Protein AF-A0A941DR08-F1 (afdb_monomer_lite)

Sequence (141 aa):
IGVPVVLKHIVDSLTLAPGDPAAVMVLPVSLLLAYGALRLSTTAFTELREFVFIRVTQRAVRTIALQVFRHLHALSLRFHLNRQTGGVTRDIERGTRAVSSLVSFALFSIVPTLLEIVLVLIYLSTHYDIWFSIITFSALV

Foldseek 3Di:
DVLVVVLVVQVVVLPDDPDDPVSVPVVVVSNVVSVVVSVVVVVVVVVVVCVVCVVVLVVLLVVLLVVLVVVVVPDDVCVVVVDDPVVVVVVSVVVSVVVSVVVCCCVPPVVVVVVVLVVVLVCCVVPHPNVVSVVVVVVVD

Radius of gyration: 25.6 Å; chains: 1; bounding box: 58×32×72 Å

Organism: NCBI:txid2828733

pLDDT: mean 81.44, std 7.7, range [58.44, 91.44]

InterPro domains:
  IPR011527 ABC transporter type 1, transmembrane domain [PF00664] (3-140)
  IPR011527 ABC transporter type 1, transmembrane domain [PS50929] (1-141)
  IPR036640 ABC transporter type 1, transmembrane domain superfamily [G3DSA:1.20.1560.10] (1-141)
  IPR036640 ABC transporter type 1, transmembrane domain superfamily [SSF90123] (2-140)

Secondary structure (DSSP, 8-state):
-HHHHHHHHHHHHT-PPTT-TTHHHHHHHHHHHHHHHHHHHHHHHHHHHHHHHHHHHHHHHHHHHHHHHHHHHTS-HHHHHSS-HHHHHHHHHHHHHHHHHHHHHIIIIIHHHHHHHHHHHHHHHHHS-HHHHHHHHHHH-

Structure (mmCIF, N/CA/C/O backbone):
data_AF-A0A941DR08-F1
#
_entry.id   AF-A0A941DR08-F1
#
loop_
_atom_site.group_PDB
_atom_site.id
_atom_site.type_symbol
_atom_site.label_atom_id
_atom_site.label_alt_id
_atom_site.label_comp_id
_atom_site.label_asym_id
_atom_site.label_entity_id
_atom_site.label_seq_id
_atom_site.pdbx_PDB_ins_code
_atom_site.Cartn_x
_atom_site.Cartn_y
_atom_site.Cartn_z
_atom_site.occupancy
_atom_site.B_iso_or_equiv
_atom_site.auth_seq_id
_atom_site.auth_comp_id
_atom_site.auth_asym_id
_atom_site.auth_atom_id
_atom_site.pdbx_PDB_model_num
ATOM 1 N N . ILE A 1 1 ? 5.219 -2.854 -11.463 1.00 68.56 1 ILE A N 1
ATOM 2 C CA . ILE A 1 1 ? 5.207 -3.469 -12.826 1.00 68.56 1 ILE A CA 1
ATOM 3 C C . ILE A 1 1 ? 5.648 -2.519 -13.939 1.00 68.56 1 ILE A C 1
ATOM 5 O O . ILE A 1 1 ? 6.522 -2.901 -14.701 1.00 68.56 1 ILE A O 1
ATOM 9 N N . GLY A 1 2 ? 5.106 -1.297 -14.052 1.00 70.50 2 GLY A N 1
ATOM 10 C CA . GLY A 1 2 ? 5.444 -0.403 -15.179 1.00 70.50 2 GLY A CA 1
ATOM 11 C C . GLY A 1 2 ? 6.934 -0.054 -15.306 1.00 70.50 2 GLY A C 1
ATOM 12 O O . GLY A 1 2 ? 7.456 0.053 -16.405 1.00 70.50 2 GLY A O 1
ATOM 13 N N . VAL A 1 3 ? 7.642 0.043 -14.185 1.00 73.25 3 VAL A N 1
ATOM 14 C CA . VAL A 1 3 ? 9.065 0.415 -14.130 1.00 73.25 3 VAL A CA 1
ATOM 15 C C . VAL A 1 3 ? 9.967 -0.631 -14.802 1.00 73.25 3 VAL A C 1
ATOM 17 O O . VAL A 1 3 ? 10.638 -0.263 -15.760 1.00 73.25 3 VAL A O 1
ATOM 20 N N . PRO A 1 4 ? 9.943 -1.926 -14.428 1.00 74.69 4 PRO A N 1
ATOM 21 C CA . PRO A 1 4 ? 10.670 -2.966 -15.163 1.00 74.69 4 PRO A CA 1
ATOM 22 C C . PRO A 1 4 ? 10.382 -2.990 -16.670 1.00 74.69 4 PRO A C 1
ATOM 24 O O . PRO A 1 4 ? 11.297 -3.164 -17.470 1.00 74.69 4 PRO A O 1
ATOM 27 N N . VAL A 1 5 ? 9.122 -2.773 -17.063 1.00 77.00 5 VAL A N 1
ATOM 28 C CA . VAL A 1 5 ? 8.718 -2.754 -18.476 1.00 77.00 5 VAL A CA 1
ATOM 29 C C . VAL A 1 5 ? 9.333 -1.563 -19.203 1.00 77.00 5 VAL A C 1
ATOM 31 O O . VAL A 1 5 ? 9.921 -1.734 -20.264 1.00 77.00 5 VAL A O 1
ATOM 34 N N . VAL A 1 6 ? 9.248 -0.360 -18.641 1.00 76.12 6 VAL A N 1
ATOM 35 C CA . VAL A 1 6 ? 9.854 0.838 -19.238 1.00 76.12 6 VAL A CA 1
ATOM 36 C C . VAL A 1 6 ? 11.379 0.713 -19.285 1.00 76.12 6 VAL A C 1
ATOM 38 O O . VAL A 1 6 ? 11.977 1.058 -20.298 1.00 76.12 6 VAL A O 1
ATOM 41 N N . LEU A 1 7 ? 12.010 0.147 -18.249 1.00 73.56 7 LEU A N 1
ATOM 42 C CA . LEU A 1 7 ? 13.450 -0.119 -18.252 1.00 73.56 7 LEU A CA 1
ATOM 43 C C . LEU A 1 7 ? 13.845 -1.063 -19.388 1.00 73.56 7 LEU A C 1
ATOM 45 O O . LEU A 1 7 ? 14.809 -0.776 -20.087 1.00 73.56 7 LEU A O 1
ATOM 49 N N . LYS A 1 8 ? 13.080 -2.143 -19.602 1.00 75.44 8 LYS A N 1
ATOM 50 C CA . LYS A 1 8 ? 13.283 -3.059 -20.730 1.00 75.44 8 LYS A CA 1
ATOM 51 C C . LYS A 1 8 ? 13.272 -2.299 -22.057 1.00 75.44 8 LYS A C 1
ATOM 53 O O . LYS A 1 8 ? 14.233 -2.396 -22.802 1.00 75.44 8 LYS A O 1
ATOM 58 N N . HIS A 1 9 ? 12.245 -1.488 -22.313 1.00 78.19 9 HIS A N 1
ATOM 59 C CA . HIS A 1 9 ? 12.151 -0.729 -23.566 1.00 78.19 9 HIS A CA 1
ATOM 60 C C . HIS A 1 9 ? 13.312 0.255 -23.751 1.00 78.19 9 HIS A C 1
ATOM 62 O O . HIS A 1 9 ? 13.816 0.402 -24.861 1.00 78.19 9 HIS A O 1
ATOM 68 N N . ILE A 1 10 ? 13.756 0.913 -22.675 1.00 73.12 10 ILE A N 1
ATOM 69 C CA . ILE A 1 10 ? 14.903 1.823 -22.739 1.00 73.12 10 ILE A CA 1
ATOM 70 C C . ILE A 1 10 ? 16.185 1.048 -23.057 1.00 73.12 10 ILE A C 1
ATOM 72 O O . ILE A 1 10 ? 16.930 1.456 -23.943 1.00 73.12 10 ILE A O 1
ATOM 76 N N . VAL A 1 11 ? 16.428 -0.080 -22.387 1.00 71.25 11 VAL A N 1
ATOM 77 C CA . VAL A 1 11 ? 17.596 -0.935 -22.651 1.00 71.25 11 VAL A CA 1
ATOM 78 C C . VAL A 1 11 ? 17.564 -1.473 -24.083 1.00 71.25 11 VAL A C 1
ATOM 80 O O . VAL A 1 11 ? 18.554 -1.334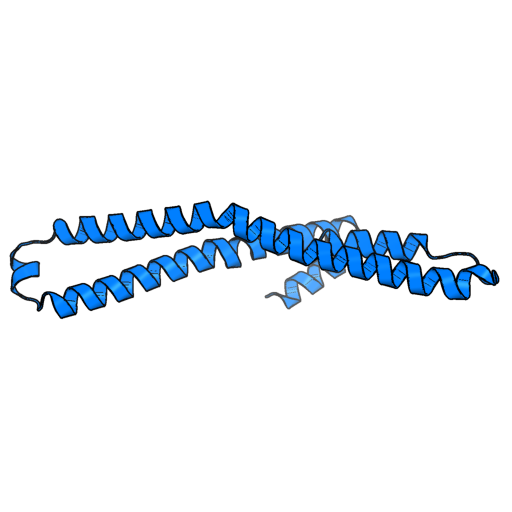 -24.795 1.00 71.25 11 VAL A O 1
ATOM 83 N N . ASP A 1 12 ? 16.419 -1.986 -24.536 1.00 74.69 12 ASP A N 1
ATOM 84 C CA . ASP A 1 12 ? 16.239 -2.514 -25.892 1.00 74.69 12 ASP A CA 1
ATOM 85 C C . ASP A 1 12 ? 16.502 -1.423 -26.953 1.00 74.69 12 ASP A C 1
ATOM 87 O O . ASP A 1 12 ? 17.139 -1.685 -27.975 1.00 74.69 12 ASP A O 1
ATOM 91 N N . SER A 1 13 ? 16.102 -0.171 -26.687 1.00 70.88 13 SER A N 1
ATOM 92 C CA . SER A 1 13 ? 16.345 0.977 -27.580 1.00 70.88 13 SER A CA 1
ATOM 93 C C . SER A 1 13 ? 17.805 1.443 -27.646 1.00 70.88 13 SER A C 1
ATOM 95 O O . SER A 1 13 ? 18.175 2.179 -28.560 1.00 70.88 13 SER A O 1
ATOM 97 N N . LEU A 1 14 ? 18.643 1.009 -26.701 1.00 65.25 14 LEU A N 1
ATOM 98 C CA . LEU A 1 14 ? 20.062 1.366 -26.613 1.00 65.25 14 LEU A CA 1
ATOM 99 C C . LEU A 1 14 ? 20.978 0.294 -27.221 1.00 65.25 14 LEU A C 1
ATOM 101 O O . LEU A 1 14 ? 22.200 0.434 -27.196 1.00 65.25 14 LEU A O 1
ATOM 105 N N . THR A 1 15 ? 20.408 -0.752 -27.821 1.00 64.44 15 THR A N 1
ATOM 106 C CA . THR A 1 15 ? 21.148 -1.779 -28.565 1.00 64.44 15 THR A CA 1
ATOM 107 C C . THR A 1 15 ? 21.539 -1.248 -29.956 1.00 64.44 15 THR A C 1
ATOM 109 O O . THR A 1 15 ? 20.942 -1.601 -30.970 1.00 64.44 15 THR A O 1
ATOM 112 N N . LEU A 1 16 ? 22.515 -0.336 -30.013 1.00 61.41 16 LEU A N 1
ATOM 113 C CA . LEU A 1 16 ? 23.095 0.181 -31.265 1.00 61.41 16 LEU A CA 1
ATOM 114 C C . LEU A 1 16 ? 24.171 -0.776 -31.816 1.00 61.41 16 LEU A C 1
ATOM 116 O O . LEU A 1 16 ? 24.793 -1.527 -31.064 1.00 61.41 16 LEU A O 1
ATOM 120 N N . ALA A 1 17 ? 24.380 -0.757 -33.139 1.00 59.81 17 ALA A N 1
ATOM 121 C CA . ALA A 1 17 ? 25.289 -1.667 -33.840 1.00 59.81 17 ALA A CA 1
ATOM 122 C C . ALA A 1 17 ? 26.736 -1.599 -33.291 1.00 59.81 17 ALA A C 1
ATOM 124 O O . ALA A 1 17 ? 27.247 -0.505 -33.031 1.00 59.81 17 ALA A O 1
ATOM 125 N N . PRO A 1 18 ? 27.423 -2.746 -33.125 1.00 58.44 18 PRO A N 1
ATOM 126 C CA . PRO A 1 18 ? 28.773 -2.784 -32.571 1.00 58.44 18 PRO A CA 1
ATOM 127 C C . PRO A 1 18 ? 29.765 -2.077 -33.509 1.00 58.44 18 PRO A C 1
ATOM 129 O O . PRO A 1 18 ? 29.974 -2.526 -34.633 1.00 58.44 18 PRO A O 1
ATOM 132 N N . GLY A 1 19 ? 30.386 -0.983 -33.046 1.00 63.16 19 GLY A N 1
ATOM 133 C CA . GLY A 1 19 ? 31.490 -0.316 -33.757 1.00 63.16 19 GLY A CA 1
ATOM 134 C C . GLY A 1 19 ? 31.475 1.217 -33.796 1.00 63.16 19 GLY A C 1
ATOM 135 O O . GLY A 1 19 ? 32.449 1.794 -34.270 1.00 63.16 19 GLY A O 1
ATOM 136 N N . ASP A 1 20 ? 30.429 1.890 -33.304 1.00 65.06 20 ASP A N 1
ATOM 137 C CA . ASP A 1 20 ? 30.355 3.360 -33.326 1.00 65.06 20 ASP A CA 1
ATOM 138 C C . ASP A 1 20 ? 31.099 3.999 -32.122 1.00 65.06 20 ASP A C 1
ATOM 140 O O . ASP A 1 20 ? 30.732 3.739 -30.970 1.00 65.06 20 ASP A O 1
ATOM 144 N N . PRO A 1 21 ? 32.123 4.853 -32.333 1.00 64.81 21 PRO A N 1
ATOM 145 C CA . PRO A 1 21 ? 32.847 5.536 -31.255 1.00 64.81 21 PRO A CA 1
ATOM 146 C C . PRO A 1 21 ? 31.956 6.419 -30.370 1.00 64.81 21 PRO A C 1
ATOM 148 O O . PRO A 1 21 ? 32.253 6.598 -29.187 1.00 64.81 21 PRO A O 1
ATOM 151 N N . ALA A 1 22 ? 30.848 6.946 -30.907 1.00 62.19 22 ALA A N 1
ATOM 152 C CA . ALA A 1 22 ? 29.897 7.749 -30.137 1.00 62.19 22 ALA A CA 1
ATOM 153 C C . ALA A 1 22 ? 29.093 6.904 -29.128 1.00 62.19 22 ALA A C 1
ATOM 155 O O . ALA A 1 22 ? 28.677 7.408 -28.080 1.00 62.19 22 ALA A O 1
ATOM 156 N N . ALA A 1 23 ? 28.922 5.602 -29.389 1.00 60.84 23 ALA A N 1
ATOM 157 C CA . ALA A 1 23 ? 28.161 4.703 -28.525 1.00 60.84 23 ALA A CA 1
ATOM 158 C C . ALA A 1 23 ? 28.855 4.445 -27.176 1.00 60.84 23 ALA A C 1
ATOM 160 O O . ALA A 1 23 ? 28.178 4.209 -26.181 1.00 60.84 23 ALA A O 1
ATOM 161 N N . VAL A 1 24 ? 30.187 4.556 -27.095 1.00 64.50 24 VAL A N 1
ATOM 162 C CA . VAL A 1 24 ? 30.964 4.185 -25.895 1.00 64.50 24 VAL A CA 1
ATOM 163 C C . VAL A 1 24 ? 30.715 5.125 -24.701 1.00 64.50 24 VAL A C 1
ATOM 165 O O . VAL A 1 24 ? 30.784 4.685 -23.556 1.00 64.50 24 VAL A O 1
ATOM 168 N N . MET A 1 25 ? 30.367 6.397 -24.940 1.00 63.88 25 MET A N 1
ATOM 169 C CA . MET A 1 25 ? 30.043 7.367 -23.874 1.00 63.88 25 MET A CA 1
ATOM 170 C C . MET A 1 25 ? 28.552 7.702 -23.762 1.00 63.88 25 MET A C 1
ATOM 172 O O . MET A 1 25 ? 28.070 7.975 -22.661 1.00 63.88 25 MET A O 1
ATOM 176 N N . VAL A 1 26 ? 27.802 7.664 -24.865 1.00 69.94 26 VAL A N 1
ATOM 177 C CA . VAL A 1 26 ? 26.373 8.010 -24.852 1.00 69.94 26 VAL A CA 1
ATOM 178 C C . VAL A 1 26 ? 25.532 6.903 -24.201 1.00 69.94 26 VAL A C 1
ATOM 180 O O . VAL A 1 26 ? 24.585 7.221 -23.478 1.00 69.94 26 VAL A O 1
ATOM 183 N N . LEU A 1 27 ? 25.893 5.619 -24.358 1.00 71.62 27 LEU A N 1
ATOM 184 C CA . LEU A 1 27 ? 25.178 4.507 -23.705 1.00 71.62 27 LEU A CA 1
ATOM 185 C C . LEU A 1 27 ? 25.218 4.586 -22.169 1.00 71.62 27 LEU A C 1
ATOM 187 O O . LEU A 1 27 ? 24.151 4.555 -21.557 1.00 71.62 27 LEU A O 1
ATOM 191 N N . PRO A 1 28 ? 26.392 4.704 -21.513 1.00 76.75 28 PRO A N 1
ATOM 192 C CA . PRO A 1 28 ? 26.451 4.714 -20.053 1.00 76.75 28 PRO A CA 1
ATOM 193 C C . PRO A 1 28 ? 25.697 5.896 -19.444 1.00 76.75 28 PRO A C 1
ATOM 195 O O . PRO A 1 28 ? 24.968 5.727 -18.470 1.00 76.75 28 PRO A O 1
ATOM 198 N N . VAL A 1 29 ? 25.834 7.090 -20.031 1.00 82.06 29 VAL A N 1
ATOM 199 C CA . VAL A 1 29 ? 25.190 8.307 -19.517 1.00 82.06 29 VAL A CA 1
ATOM 200 C C . VAL A 1 29 ? 23.673 8.249 -19.704 1.00 82.06 29 VAL A C 1
ATOM 202 O O . VAL A 1 29 ? 22.934 8.571 -18.773 1.00 82.06 29 VAL A O 1
ATOM 205 N N . SER A 1 30 ? 23.192 7.796 -20.866 1.00 78.31 30 SER A N 1
ATOM 206 C CA . SER A 1 30 ? 21.752 7.653 -21.124 1.00 78.31 30 SER A CA 1
ATOM 207 C C . SER A 1 30 ? 21.105 6.577 -20.249 1.00 78.31 30 SER A C 1
ATOM 209 O O . SER A 1 30 ? 20.051 6.841 -19.675 1.00 78.31 30 SER A O 1
ATOM 211 N N . LEU A 1 31 ? 21.753 5.421 -20.051 1.00 79.25 31 LEU A N 1
ATOM 212 C CA . LEU A 1 31 ? 21.290 4.390 -19.113 1.00 79.25 31 LEU A CA 1
ATOM 213 C C . LEU A 1 31 ? 21.226 4.911 -17.677 1.00 79.25 31 LEU A C 1
ATOM 215 O O . LEU A 1 31 ? 20.261 4.636 -16.965 1.00 79.25 31 LEU A O 1
ATOM 219 N N . LEU A 1 32 ? 22.231 5.677 -17.248 1.00 84.62 32 LEU A N 1
ATOM 220 C CA . LEU A 1 32 ? 22.305 6.204 -15.887 1.00 84.62 32 LEU A CA 1
ATOM 221 C C . LEU A 1 32 ? 21.224 7.263 -15.634 1.00 84.62 32 LEU A C 1
ATOM 223 O O . LEU A 1 32 ? 20.557 7.221 -14.599 1.00 84.62 32 LEU A O 1
ATOM 227 N N . LEU A 1 33 ? 20.985 8.156 -16.600 1.00 86.31 33 LEU A N 1
ATOM 228 C CA . LEU A 1 33 ? 19.884 9.122 -16.548 1.00 86.31 33 LEU A CA 1
ATOM 229 C C . LEU A 1 33 ? 18.517 8.438 -16.601 1.00 86.31 33 LEU A C 1
ATOM 231 O O . LEU A 1 33 ? 17.641 8.775 -15.807 1.00 86.31 33 LEU A O 1
ATOM 235 N N . ALA A 1 34 ? 18.340 7.458 -17.487 1.00 83.06 34 ALA A N 1
ATOM 236 C CA . ALA A 1 34 ? 17.104 6.698 -17.604 1.00 83.06 34 ALA A CA 1
ATOM 237 C C . ALA A 1 34 ? 16.778 5.949 -16.313 1.00 83.06 34 ALA A C 1
ATOM 239 O O . ALA A 1 34 ? 15.684 6.102 -15.777 1.00 83.06 34 ALA A O 1
ATOM 240 N N . TYR A 1 35 ? 17.733 5.191 -15.773 1.00 83.06 35 TYR A N 1
ATOM 241 C CA . TYR A 1 35 ? 17.575 4.503 -14.496 1.00 83.06 35 TYR A CA 1
ATOM 242 C C . TYR A 1 35 ? 17.295 5.489 -13.355 1.00 83.06 35 TYR A C 1
ATOM 244 O O . TYR A 1 35 ? 16.403 5.247 -12.542 1.00 83.06 35 TYR A O 1
ATOM 252 N N . GLY A 1 36 ? 18.000 6.626 -13.319 1.00 87.38 36 GLY A N 1
ATOM 253 C CA . GLY A 1 36 ? 17.769 7.693 -12.344 1.00 87.38 36 GLY A CA 1
ATOM 254 C C . GLY A 1 36 ? 16.344 8.246 -12.406 1.00 87.38 36 GLY A C 1
ATOM 255 O O . GLY A 1 36 ? 15.651 8.280 -11.390 1.00 87.38 36 GLY A O 1
ATOM 256 N N . ALA A 1 37 ? 15.869 8.605 -13.599 1.00 87.62 37 ALA A N 1
ATOM 257 C CA . ALA A 1 37 ? 14.507 9.086 -13.821 1.00 87.62 37 ALA A CA 1
ATOM 258 C C . ALA A 1 37 ? 13.458 8.027 -13.457 1.00 87.62 37 ALA A C 1
ATOM 260 O O . ALA A 1 37 ? 12.447 8.335 -12.823 1.00 87.62 37 ALA A O 1
ATOM 261 N N . LEU A 1 38 ? 13.715 6.766 -13.804 1.00 85.50 38 LEU A N 1
ATOM 262 C CA . LEU A 1 38 ? 12.838 5.646 -13.493 1.00 85.50 38 LEU A CA 1
ATOM 263 C C . LEU A 1 38 ? 12.731 5.414 -11.981 1.00 85.50 38 LEU A C 1
ATOM 265 O O . LEU A 1 38 ? 11.634 5.210 -11.463 1.00 85.50 38 LEU A O 1
ATOM 269 N N . ARG A 1 39 ? 13.857 5.508 -11.267 1.00 85.69 39 ARG A N 1
ATOM 270 C CA . ARG A 1 39 ? 13.922 5.376 -9.809 1.00 85.69 39 ARG A CA 1
ATOM 271 C C . ARG A 1 39 ? 13.237 6.543 -9.098 1.00 85.69 39 ARG A C 1
ATOM 273 O O . ARG A 1 39 ? 12.488 6.335 -8.145 1.00 85.69 39 ARG A O 1
ATOM 280 N N . LEU A 1 40 ? 13.428 7.769 -9.576 1.00 90.00 40 LEU A N 1
ATOM 281 C CA . LEU A 1 40 ? 12.686 8.922 -9.062 1.00 90.00 40 LEU A CA 1
ATOM 282 C C . LEU A 1 40 ? 11.183 8.760 -9.301 1.00 90.00 40 LEU A C 1
ATOM 284 O O . LEU A 1 40 ? 10.391 8.996 -8.393 1.00 90.00 40 LEU A O 1
ATOM 288 N N . SER A 1 41 ? 10.797 8.272 -10.481 1.00 87.88 41 SER A N 1
ATOM 289 C CA . SER A 1 41 ? 9.401 7.995 -10.817 1.00 87.88 41 SER A CA 1
ATOM 290 C C . SER A 1 41 ? 8.806 6.922 -9.903 1.00 87.88 41 SER A C 1
ATOM 292 O O . SER A 1 41 ? 7.713 7.128 -9.384 1.00 87.88 41 SER A O 1
ATOM 294 N N . THR A 1 42 ? 9.515 5.812 -9.631 1.00 85.38 42 THR A N 1
ATOM 295 C CA . THR A 1 42 ? 9.035 4.789 -8.677 1.00 85.38 42 THR A CA 1
ATOM 296 C C . THR A 1 42 ? 8.717 5.384 -7.319 1.00 85.38 42 THR A C 1
ATOM 298 O O . THR A 1 42 ? 7.645 5.122 -6.772 1.00 85.38 42 THR A O 1
ATOM 301 N N . THR A 1 43 ? 9.628 6.198 -6.784 1.00 88.69 43 THR A N 1
ATOM 302 C CA . THR A 1 43 ? 9.447 6.820 -5.475 1.00 88.69 43 THR A CA 1
ATOM 303 C C . THR A 1 43 ? 8.281 7.798 -5.523 1.00 88.69 43 THR A C 1
ATOM 305 O O . THR A 1 43 ? 7.369 7.689 -4.715 1.00 88.69 43 THR A O 1
ATOM 308 N N . ALA A 1 44 ? 8.231 8.677 -6.526 1.00 89.38 44 ALA A N 1
ATOM 309 C CA . ALA A 1 44 ? 7.156 9.653 -6.675 1.00 89.38 44 ALA A CA 1
ATOM 310 C C . ALA A 1 44 ? 5.767 9.002 -6.786 1.00 89.38 44 ALA A C 1
ATOM 312 O O . ALA A 1 44 ? 4.831 9.448 -6.129 1.00 89.38 44 ALA A O 1
ATOM 313 N N . PHE A 1 45 ? 5.616 7.925 -7.565 1.00 85.44 45 PHE A N 1
ATOM 314 C CA . PHE A 1 45 ? 4.347 7.194 -7.660 1.00 85.44 45 PHE A CA 1
ATOM 315 C C . PHE A 1 45 ? 3.982 6.475 -6.358 1.00 85.44 45 PHE A C 1
ATOM 317 O O . PHE A 1 45 ? 2.799 6.382 -6.029 1.00 85.44 45 PHE A O 1
ATOM 324 N N . THR A 1 46 ? 4.977 5.987 -5.614 1.00 84.25 46 THR A N 1
ATOM 325 C CA . THR A 1 46 ? 4.761 5.366 -4.299 1.00 84.25 46 THR A CA 1
ATOM 326 C C . THR A 1 46 ? 4.236 6.397 -3.302 1.00 84.25 46 THR A C 1
ATOM 328 O O . THR A 1 46 ? 3.184 6.176 -2.705 1.00 84.25 46 THR A O 1
ATOM 331 N N . GLU A 1 47 ? 4.886 7.557 -3.213 1.00 88.00 47 GLU A N 1
ATOM 332 C CA . GLU A 1 47 ? 4.459 8.677 -2.364 1.00 88.00 47 GLU A CA 1
ATOM 333 C C . GLU A 1 47 ? 3.085 9.215 -2.779 1.00 88.00 47 GLU A C 1
ATOM 335 O O . GLU A 1 47 ? 2.215 9.450 -1.943 1.00 88.00 47 GLU A O 1
ATOM 340 N N . LEU A 1 48 ? 2.834 9.358 -4.085 1.00 88.69 48 LEU A N 1
ATOM 341 C CA . LEU A 1 48 ? 1.540 9.804 -4.599 1.00 88.69 48 LEU A CA 1
ATOM 342 C C . LEU A 1 48 ? 0.426 8.824 -4.225 1.00 88.69 48 LEU A C 1
ATOM 344 O O . LEU A 1 48 ? -0.657 9.248 -3.823 1.00 88.69 48 LEU A O 1
ATOM 348 N N . ARG A 1 49 ? 0.680 7.515 -4.334 1.00 83.00 49 ARG A N 1
ATOM 349 C CA . ARG A 1 49 ? -0.255 6.484 -3.876 1.00 83.00 49 ARG A CA 1
ATOM 350 C C . ARG A 1 49 ? -0.530 6.659 -2.386 1.00 83.00 49 ARG A C 1
ATOM 352 O O . ARG A 1 49 ? -1.691 6.720 -1.998 1.00 83.00 49 ARG A O 1
ATOM 359 N N . GLU A 1 50 ? 0.495 6.782 -1.552 1.00 82.75 50 GLU A N 1
ATOM 360 C CA . GLU A 1 50 ? 0.302 6.987 -0.111 1.00 82.75 50 GLU A CA 1
ATOM 361 C C . GLU A 1 50 ? -0.510 8.253 0.188 1.00 82.75 50 GLU A C 1
ATOM 363 O O . GLU A 1 50 ? -1.467 8.213 0.966 1.00 82.75 50 GLU A O 1
ATOM 368 N N . PHE A 1 51 ? -0.225 9.344 -0.521 1.00 89.25 51 PHE A N 1
ATOM 369 C CA . PHE A 1 51 ? -0.965 10.596 -0.419 1.00 89.25 51 PHE A CA 1
ATOM 370 C C . PHE A 1 51 ? -2.436 10.459 -0.835 1.00 89.25 51 PHE A C 1
ATOM 372 O O . PHE A 1 51 ? -3.323 10.973 -0.156 1.00 89.25 51 PHE A O 1
ATOM 379 N N . VAL A 1 52 ? -2.733 9.746 -1.923 1.00 86.81 52 VAL A N 1
ATOM 380 C CA . VAL A 1 52 ? -4.114 9.490 -2.366 1.00 86.81 52 VAL A CA 1
ATOM 381 C C . VAL A 1 52 ? -4.865 8.660 -1.324 1.00 86.81 52 VAL A C 1
ATOM 383 O O . VAL A 1 52 ? -6.020 8.948 -0.992 1.00 86.81 52 VAL A O 1
ATOM 386 N N . PHE A 1 53 ? -4.205 7.651 -0.762 1.00 81.44 53 PHE A N 1
ATOM 387 C CA . PHE A 1 53 ? -4.832 6.726 0.169 1.00 81.44 53 PHE A CA 1
ATOM 388 C C . PHE A 1 53 ? -4.946 7.269 1.603 1.00 81.44 53 PHE A C 1
ATOM 390 O O . PHE A 1 53 ? -5.802 6.788 2.349 1.00 81.44 53 PHE A O 1
ATOM 397 N N . ILE A 1 54 ? -4.202 8.315 1.986 1.00 86.12 54 ILE A N 1
ATOM 398 C CA . ILE A 1 54 ? -4.261 8.891 3.343 1.00 86.12 54 ILE A CA 1
ATOM 399 C C . ILE A 1 54 ? -5.689 9.275 3.761 1.00 86.12 54 ILE A C 1
ATOM 401 O O . ILE A 1 54 ? -6.090 9.100 4.913 1.00 86.12 54 ILE A O 1
ATOM 405 N N . ARG A 1 55 ? -6.504 9.758 2.812 1.00 86.44 55 ARG A N 1
ATOM 406 C CA . ARG A 1 55 ? -7.908 10.127 3.050 1.00 86.44 55 ARG A CA 1
ATOM 407 C C . ARG A 1 55 ? -8.750 8.912 3.435 1.00 86.44 55 ARG A C 1
ATOM 409 O O . ARG A 1 55 ? -9.624 9.025 4.297 1.00 86.44 55 ARG A O 1
ATOM 416 N N . VAL A 1 56 ? -8.476 7.761 2.823 1.00 82.69 56 VAL A N 1
ATOM 417 C CA . VAL A 1 56 ? -9.154 6.492 3.104 1.00 82.69 56 VAL A CA 1
ATOM 418 C C . VAL A 1 56 ? -8.752 5.982 4.487 1.00 82.69 56 VAL A C 1
ATOM 420 O O . VAL A 1 56 ? -9.642 5.658 5.273 1.00 82.69 56 VAL A O 1
ATOM 423 N N . THR A 1 57 ? -7.459 6.014 4.841 1.00 76.88 57 THR A N 1
ATOM 424 C CA . THR A 1 57 ? -6.980 5.628 6.186 1.00 76.88 57 THR A CA 1
ATOM 425 C C . THR A 1 57 ? -7.643 6.460 7.260 1.00 76.88 57 THR A C 1
ATOM 427 O O . THR A 1 57 ? -8.234 5.923 8.191 1.00 76.88 57 THR A O 1
ATOM 430 N N . GLN A 1 58 ? -7.580 7.785 7.119 1.00 84.44 58 GLN A N 1
ATOM 431 C CA . GLN A 1 58 ? -8.091 8.707 8.127 1.00 84.44 58 GLN A CA 1
ATOM 432 C C . GLN A 1 58 ? -9.603 8.538 8.303 1.00 84.44 58 GLN A C 1
ATOM 434 O O . GLN A 1 58 ? -10.111 8.560 9.425 1.00 84.44 58 GLN A O 1
ATOM 439 N N . ARG A 1 59 ? -10.340 8.290 7.210 1.00 85.25 59 ARG A N 1
ATOM 440 C CA . ARG A 1 59 ? -11.774 7.979 7.277 1.00 85.25 59 ARG A CA 1
ATOM 441 C C . ARG A 1 59 ? -12.040 6.633 7.957 1.00 85.25 59 ARG A C 1
ATOM 443 O O . ARG A 1 59 ? -12.953 6.571 8.783 1.00 85.25 59 ARG A O 1
ATOM 450 N N . ALA A 1 60 ? -11.275 5.588 7.650 1.00 80.75 60 ALA A N 1
ATOM 451 C CA . ALA A 1 60 ? -11.410 4.275 8.283 1.00 80.75 60 ALA A CA 1
ATOM 452 C C . ALA A 1 60 ? -11.140 4.352 9.795 1.00 80.75 60 ALA A C 1
ATOM 454 O O . ALA A 1 60 ? -11.999 3.969 10.590 1.00 80.75 60 ALA A O 1
ATOM 455 N N . VAL A 1 61 ? -10.017 4.961 10.193 1.00 78.69 61 VAL A N 1
ATOM 456 C CA . VAL A 1 61 ? -9.639 5.205 11.597 1.00 78.69 61 VAL A CA 1
ATOM 457 C C . VAL A 1 61 ? -10.741 5.976 12.325 1.00 78.69 61 VAL A C 1
ATOM 459 O O . VAL A 1 61 ? -11.214 5.539 13.374 1.00 78.69 61 VAL A O 1
ATOM 462 N N . ARG A 1 62 ? -11.214 7.093 11.750 1.00 86.12 62 ARG A N 1
ATOM 463 C CA . ARG A 1 62 ? -12.294 7.906 12.333 1.00 86.12 62 ARG A CA 1
ATOM 464 C C . ARG A 1 62 ? -13.575 7.099 12.525 1.00 86.12 62 ARG A C 1
ATOM 466 O O . ARG A 1 62 ? -14.242 7.251 13.544 1.00 86.12 62 ARG A O 1
ATOM 473 N N . THR A 1 63 ? -13.933 6.265 11.554 1.00 85.19 63 THR A N 1
ATOM 474 C CA . THR A 1 63 ? -15.155 5.451 11.606 1.00 85.19 63 THR A CA 1
ATOM 475 C C . THR A 1 63 ? -15.072 4.424 12.731 1.00 85.19 63 THR A C 1
ATOM 477 O O . THR A 1 63 ? -15.984 4.351 13.552 1.00 85.19 63 THR A O 1
ATOM 480 N N . ILE A 1 64 ? -13.949 3.709 12.830 1.00 80.69 64 ILE A N 1
ATOM 481 C CA . ILE A 1 64 ? -13.698 2.714 13.879 1.00 80.69 64 ILE A CA 1
ATOM 482 C C . ILE A 1 64 ? -13.694 3.378 15.261 1.00 80.69 64 ILE A C 1
ATOM 484 O O . ILE A 1 64 ? -14.372 2.906 16.174 1.00 80.69 64 ILE A O 1
ATOM 488 N N . ALA A 1 65 ? -12.994 4.506 15.410 1.00 81.75 65 ALA A N 1
ATOM 489 C CA . ALA A 1 65 ? -12.935 5.247 16.667 1.00 81.75 65 ALA A CA 1
ATOM 490 C C . ALA A 1 65 ? -14.329 5.701 17.132 1.00 81.75 65 ALA A C 1
ATOM 492 O O . ALA A 1 65 ? -14.690 5.500 18.291 1.00 81.75 65 ALA A O 1
ATOM 493 N N . LEU A 1 66 ? -15.145 6.251 16.224 1.00 88.56 66 LEU A N 1
ATOM 494 C CA . LEU A 1 66 ? -16.515 6.669 16.536 1.00 88.56 66 LEU A CA 1
ATOM 495 C C . LEU A 1 66 ? -17.427 5.488 16.875 1.00 88.56 66 LEU A C 1
ATOM 497 O O . LEU A 1 66 ? -18.266 5.604 17.767 1.00 88.56 66 LEU A O 1
ATOM 501 N N . GLN A 1 67 ? -17.284 4.362 16.177 1.00 86.31 67 GLN A N 1
ATOM 502 C CA . GLN A 1 67 ? -18.089 3.170 16.426 1.00 86.31 67 GLN A CA 1
ATOM 503 C C . GLN A 1 67 ? -17.793 2.584 17.807 1.00 86.31 67 GLN A C 1
ATOM 505 O O . GLN A 1 67 ? -18.725 2.286 18.554 1.00 86.31 67 GLN A O 1
ATOM 510 N N . VAL A 1 68 ? -16.515 2.507 18.186 1.00 81.88 68 VAL A N 1
ATOM 511 C CA . VAL A 1 68 ? -16.131 2.063 19.528 1.00 81.88 68 VAL A CA 1
ATOM 512 C C . VAL A 1 68 ? -16.587 3.063 20.588 1.00 81.88 68 VAL A C 1
ATOM 514 O O . VAL A 1 68 ? -17.197 2.652 21.570 1.00 81.88 68 VAL A O 1
ATOM 517 N N . PHE A 1 69 ? -16.403 4.368 20.373 1.00 83.12 69 PHE A N 1
ATOM 518 C CA . PHE A 1 69 ? -16.886 5.396 21.300 1.00 83.12 69 PHE A CA 1
ATOM 519 C C . PHE A 1 69 ? -18.400 5.296 21.559 1.00 83.12 69 PHE A C 1
ATOM 521 O O . PHE A 1 69 ? -18.842 5.298 22.707 1.00 83.12 69 PHE A O 1
ATOM 528 N N . ARG A 1 70 ? -19.204 5.140 20.498 1.00 88.75 70 ARG A N 1
ATOM 529 C CA . ARG A 1 70 ? -20.661 4.970 20.610 1.00 88.75 70 ARG A CA 1
ATOM 530 C C . ARG A 1 70 ? -21.043 3.685 21.332 1.00 88.75 70 ARG A C 1
ATOM 532 O O . ARG A 1 70 ? -21.930 3.717 22.178 1.00 88.75 70 ARG A O 1
ATOM 539 N N . HIS A 1 71 ? -20.379 2.574 21.017 1.00 86.12 71 HIS A N 1
ATOM 540 C CA . HIS A 1 71 ? -20.627 1.298 21.688 1.00 86.12 71 HIS A CA 1
ATOM 541 C C . HIS A 1 71 ? -20.383 1.402 23.197 1.00 86.12 71 HIS A C 1
ATOM 543 O O . HIS A 1 71 ? -21.148 0.864 23.992 1.00 86.12 71 HIS A O 1
ATOM 549 N N . LEU A 1 72 ? -19.362 2.159 23.592 1.00 81.69 72 LEU A N 1
ATOM 550 C CA . LEU A 1 72 ? -19.031 2.363 24.994 1.00 81.69 72 LEU A CA 1
ATOM 551 C C . LEU A 1 72 ? -20.043 3.210 25.736 1.00 81.69 72 LEU A C 1
ATOM 553 O O . LEU A 1 72 ? -20.411 2.862 26.848 1.00 81.69 72 LEU A O 1
ATOM 557 N N . HIS A 1 73 ? -20.511 4.291 25.118 1.00 85.00 73 HIS A N 1
ATOM 558 C CA . HIS A 1 73 ? -21.567 5.119 25.693 1.00 85.00 73 HIS A CA 1
ATOM 559 C C . HIS A 1 73 ? -22.906 4.376 25.829 1.00 85.00 73 HIS A C 1
ATOM 561 O O . HIS A 1 73 ? -23.745 4.786 26.624 1.00 85.00 73 HIS A O 1
ATOM 567 N N . ALA A 1 74 ? -23.117 3.300 25.065 1.00 89.81 74 ALA A N 1
ATOM 568 C CA . ALA A 1 74 ? -24.328 2.484 25.119 1.00 89.81 74 ALA A CA 1
ATOM 569 C C . ALA A 1 74 ? -24.282 1.367 26.182 1.00 89.81 74 ALA A C 1
ATOM 571 O O . ALA A 1 74 ? -25.270 0.652 26.359 1.00 89.81 74 ALA A O 1
ATOM 572 N N . LEU A 1 75 ? -23.155 1.177 26.878 1.00 87.69 75 LEU A N 1
ATOM 573 C CA . LEU A 1 75 ? -23.035 0.161 27.923 1.00 87.69 75 LEU A CA 1
ATOM 574 C C . LEU A 1 75 ? -23.769 0.574 29.205 1.00 87.69 75 LEU A C 1
ATOM 576 O O . LEU A 1 75 ? -23.996 1.746 29.495 1.00 87.69 75 LEU A O 1
ATOM 580 N N . SER A 1 76 ? -24.168 -0.428 29.992 1.00 89.12 76 SER A N 1
ATOM 581 C CA . SER A 1 76 ? -24.950 -0.196 31.209 1.00 89.12 76 SER A CA 1
ATOM 582 C C . SER A 1 76 ? -24.182 0.627 32.249 1.00 89.12 76 SER A C 1
ATOM 584 O O . SER A 1 76 ? -22.970 0.499 32.403 1.00 89.12 76 SER A O 1
ATOM 586 N N . LEU A 1 77 ? -24.896 1.402 33.066 1.00 85.19 77 LEU A N 1
ATOM 587 C CA . LEU A 1 77 ? -24.286 2.144 34.175 1.00 85.19 77 LEU A CA 1
ATOM 588 C C . LEU A 1 77 ? -23.510 1.219 35.136 1.00 85.19 77 LEU A C 1
ATOM 590 O O . LEU A 1 77 ? -22.448 1.584 35.626 1.00 85.19 77 LEU A O 1
ATOM 594 N N . ARG A 1 78 ? -23.974 -0.025 35.334 1.00 86.75 78 ARG A N 1
ATOM 595 C CA . ARG A 1 78 ? -23.258 -1.060 36.101 1.00 86.75 78 ARG A CA 1
ATOM 596 C C . ARG A 1 78 ? -21.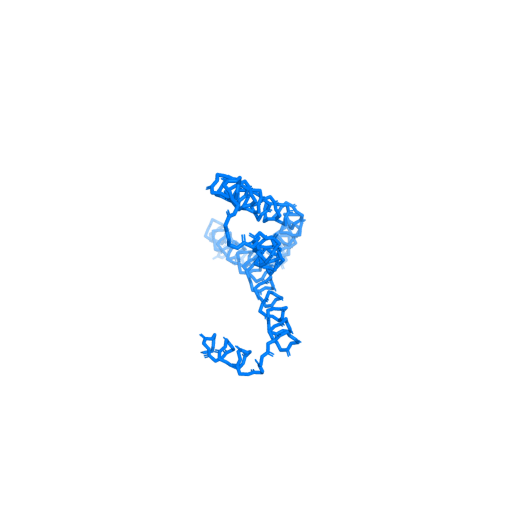894 -1.408 35.489 1.00 86.75 78 ARG A C 1
ATOM 598 O O . ARG A 1 78 ? -20.952 -1.654 36.235 1.00 86.75 78 ARG A O 1
ATOM 605 N N . PHE A 1 79 ? -21.766 -1.410 34.160 1.00 83.50 79 PHE A N 1
ATOM 606 C CA . PHE A 1 79 ? -20.479 -1.578 33.478 1.00 83.50 79 PHE A CA 1
ATOM 607 C C . PHE A 1 79 ? -19.533 -0.405 33.765 1.00 83.50 79 PHE A C 1
ATOM 609 O O . PHE A 1 79 ? -18.357 -0.632 34.046 1.00 83.50 79 PHE A O 1
ATOM 616 N N . HIS A 1 80 ? -20.056 0.824 33.747 1.00 84.31 80 HIS A N 1
ATOM 617 C CA . HIS A 1 80 ? -19.278 2.030 34.035 1.00 84.31 80 HIS A CA 1
ATOM 618 C C . HIS A 1 80 ? -18.887 2.168 35.516 1.00 84.31 80 HIS A C 1
ATOM 620 O O . HIS A 1 80 ? -17.816 2.688 35.802 1.00 84.31 80 HIS A O 1
ATOM 626 N N . LEU A 1 81 ? -19.713 1.685 36.451 1.00 84.38 81 LEU A N 1
ATOM 627 C CA . LEU A 1 81 ? -19.463 1.771 37.897 1.00 84.38 81 LEU A CA 1
ATOM 628 C C . LEU A 1 81 ? -18.564 0.647 38.442 1.00 84.38 81 LEU A C 1
ATOM 630 O O . LEU A 1 81 ? -17.829 0.867 39.398 1.00 84.38 81 LEU A O 1
ATOM 634 N N . ASN A 1 82 ? -18.592 -0.552 37.848 1.00 80.94 82 ASN A N 1
ATOM 635 C CA . ASN A 1 82 ? -17.828 -1.715 38.335 1.00 80.94 82 ASN A CA 1
ATOM 636 C C . ASN A 1 82 ? -16.366 -1.755 37.869 1.00 80.94 82 ASN A C 1
ATOM 638 O O . ASN A 1 82 ? -15.648 -2.710 38.170 1.00 80.94 82 ASN A O 1
ATOM 642 N N . ARG A 1 83 ? -15.920 -0.781 37.075 1.00 75.75 83 ARG A N 1
ATOM 643 C CA . ARG A 1 83 ? -14.582 -0.784 36.483 1.00 75.75 83 ARG A CA 1
ATOM 644 C C . ARG A 1 83 ? -13.958 0.591 36.628 1.00 75.75 83 ARG A C 1
ATOM 646 O O . ARG A 1 83 ? -14.609 1.599 36.388 1.00 75.75 83 ARG A O 1
ATOM 653 N N . GLN A 1 84 ? -12.675 0.627 36.982 1.00 80.75 84 GLN A N 1
ATOM 654 C CA . GLN A 1 84 ? -11.923 1.877 37.005 1.00 80.75 84 GLN A CA 1
ATOM 655 C C . GLN A 1 84 ? -11.945 2.486 35.600 1.00 80.75 84 GLN A C 1
ATOM 657 O O . GLN A 1 84 ? -11.461 1.872 34.643 1.00 80.75 84 GLN A O 1
ATOM 662 N N . THR A 1 85 ? -12.488 3.697 35.479 1.00 77.50 85 THR A N 1
ATOM 663 C CA . THR A 1 85 ? -12.661 4.417 34.210 1.00 77.50 85 THR A CA 1
ATOM 664 C C . THR A 1 85 ? -11.347 4.504 33.431 1.00 77.50 85 THR A C 1
ATOM 666 O O . THR A 1 85 ? -11.345 4.371 32.210 1.00 77.50 85 THR A O 1
ATOM 669 N N . GLY A 1 86 ? -10.213 4.622 34.135 1.00 80.19 86 GLY A N 1
ATOM 670 C CA . GLY A 1 86 ? -8.872 4.615 33.546 1.00 80.19 86 GLY A CA 1
ATOM 671 C C . GLY A 1 86 ? -8.464 3.277 32.916 1.00 80.19 86 GLY A C 1
ATOM 672 O O . GLY A 1 86 ? -7.930 3.273 31.811 1.00 80.19 86 GLY A O 1
ATOM 673 N N . GLY A 1 87 ? -8.753 2.140 33.560 1.00 80.69 87 GLY A N 1
ATOM 674 C CA . GLY A 1 87 ? -8.428 0.808 33.028 1.00 80.69 87 GLY A CA 1
ATOM 675 C C . GLY A 1 87 ? -9.245 0.468 31.782 1.00 80.69 87 GLY A C 1
ATOM 676 O O . GLY A 1 87 ? -8.691 0.071 30.761 1.00 80.69 87 GLY A O 1
ATOM 677 N N . VAL A 1 88 ? -10.551 0.748 31.831 1.00 76.88 88 VAL A N 1
ATOM 678 C CA . VAL A 1 88 ? -11.460 0.572 30.689 1.00 76.88 88 VAL A CA 1
ATOM 679 C C . VAL A 1 88 ? -11.027 1.450 29.522 1.00 76.88 88 VAL A C 1
ATOM 681 O O . VAL A 1 88 ? -10.845 0.937 28.421 1.00 76.88 88 VAL A O 1
ATOM 684 N N . THR A 1 89 ? -10.765 2.739 29.767 1.00 77.88 89 THR A N 1
ATOM 685 C CA . THR A 1 89 ? -10.267 3.672 28.741 1.00 77.88 89 THR A CA 1
ATOM 686 C C . THR A 1 89 ? -8.980 3.158 28.103 1.00 77.88 89 THR A C 1
ATOM 688 O O . THR A 1 89 ? -8.861 3.171 26.883 1.00 77.88 89 THR A O 1
ATOM 691 N N . ARG A 1 90 ? -8.040 2.626 28.894 1.00 82.62 90 ARG A N 1
ATOM 692 C CA . ARG A 1 90 ? -6.756 2.123 28.386 1.00 82.62 90 ARG A CA 1
ATOM 693 C C . ARG A 1 90 ? -6.894 0.856 27.546 1.00 82.62 90 ARG A C 1
ATOM 695 O O . ARG A 1 90 ? -6.123 0.663 26.606 1.00 82.62 90 ARG A O 1
ATOM 702 N N . ASP A 1 91 ? -7.838 -0.016 27.877 1.00 81.94 91 ASP A N 1
ATOM 703 C CA . ASP A 1 91 ? -8.105 -1.236 27.109 1.00 81.94 91 ASP A CA 1
ATOM 704 C C . ASP A 1 91 ? -8.832 -0.921 25.800 1.00 81.94 91 ASP A C 1
ATOM 706 O O . ASP A 1 91 ? -8.493 -1.468 24.754 1.00 81.94 91 ASP A O 1
ATOM 710 N N . ILE A 1 92 ? -9.745 0.049 25.824 1.00 76.38 92 ILE A N 1
ATOM 711 C CA . ILE A 1 92 ? -10.406 0.595 24.634 1.00 76.38 92 ILE A CA 1
ATOM 712 C C . ILE A 1 92 ? -9.405 1.267 23.708 1.00 76.38 92 ILE A C 1
ATOM 714 O O . ILE A 1 92 ? -9.415 1.038 22.503 1.00 76.38 92 ILE A O 1
ATOM 718 N N . GLU A 1 93 ? -8.552 2.126 24.249 1.00 77.12 93 GLU A N 1
ATOM 719 C CA . GLU A 1 93 ? -7.577 2.875 23.468 1.00 77.12 93 GLU A CA 1
ATOM 720 C C . GLU A 1 93 ? -6.566 1.911 22.825 1.00 77.12 93 GLU A C 1
ATOM 722 O O . GLU A 1 93 ? -6.158 2.082 21.679 1.00 77.12 93 GLU A O 1
ATOM 727 N N . ARG A 1 94 ? -6.189 0.835 23.529 1.00 83.94 94 ARG A N 1
ATOM 728 C CA . ARG A 1 94 ? -5.370 -0.247 22.963 1.00 83.94 94 ARG A CA 1
ATOM 729 C C . ARG A 1 94 ? -6.132 -1.062 21.911 1.00 83.94 94 ARG A C 1
ATOM 731 O O . ARG A 1 94 ? -5.591 -1.284 20.832 1.00 83.94 94 ARG A O 1
ATOM 738 N N . GLY A 1 95 ? -7.383 -1.440 22.172 1.00 81.44 95 GLY A N 1
ATOM 739 C CA . GLY A 1 95 ? -8.214 -2.215 21.245 1.00 81.44 95 GLY A CA 1
ATOM 740 C C . GLY A 1 95 ? -8.563 -1.463 19.958 1.00 81.44 95 GLY A C 1
ATOM 741 O O . GLY A 1 95 ? -8.435 -2.008 18.866 1.00 81.44 95 GLY A O 1
ATOM 742 N N . THR A 1 96 ? -8.930 -0.185 20.057 1.00 77.88 96 THR A N 1
ATOM 743 C CA . THR A 1 96 ? -9.215 0.679 18.897 1.00 77.88 96 THR A CA 1
ATOM 744 C C . THR A 1 96 ? -7.980 0.887 18.037 1.00 77.88 96 THR A C 1
ATOM 746 O O . THR A 1 96 ? -8.069 0.760 16.817 1.00 77.88 96 THR A O 1
ATOM 749 N N . ARG A 1 97 ? -6.817 1.139 18.653 1.00 80.81 97 ARG A N 1
ATOM 750 C CA . ARG A 1 97 ? -5.541 1.222 17.932 1.00 80.81 97 ARG A CA 1
ATOM 751 C C . ARG A 1 97 ? -5.195 -0.087 17.233 1.00 80.81 97 ARG A C 1
ATOM 753 O O . ARG A 1 97 ? -4.798 -0.043 16.073 1.00 80.81 97 ARG A O 1
ATOM 760 N N . ALA A 1 98 ? -5.399 -1.232 17.885 1.00 85.56 98 ALA A N 1
ATOM 761 C CA . ALA A 1 98 ? -5.159 -2.540 17.280 1.00 85.56 98 ALA A CA 1
ATOM 762 C C . ALA A 1 98 ? -6.070 -2.784 16.065 1.00 85.56 98 ALA A C 1
ATOM 764 O O . ALA A 1 98 ? -5.575 -3.087 14.984 1.00 85.56 98 ALA A O 1
ATOM 765 N N . VAL A 1 99 ? -7.384 -2.570 16.196 1.00 82.56 99 VAL A N 1
ATOM 766 C CA . VAL A 1 99 ? -8.335 -2.730 15.078 1.00 82.56 99 VAL A CA 1
ATOM 767 C C . VAL A 1 99 ? -8.016 -1.758 13.942 1.00 82.56 99 VAL A C 1
ATOM 769 O O . VAL A 1 99 ? -7.977 -2.154 12.780 1.00 82.56 99 VAL A O 1
ATOM 772 N N . SER A 1 100 ? -7.731 -0.496 14.264 1.00 78.56 100 SER A N 1
ATOM 773 C CA . SER A 1 100 ? -7.340 0.508 13.274 1.00 78.56 100 SER A CA 1
ATOM 774 C C . SER A 1 100 ? -6.049 0.125 12.549 1.00 78.56 100 SER A C 1
ATOM 776 O O . SER A 1 100 ? -5.942 0.338 11.341 1.00 78.56 100 SER A O 1
ATOM 778 N N . SER A 1 101 ? -5.077 -0.440 13.266 1.00 81.88 101 SER A N 1
ATOM 779 C CA . SER A 1 101 ? -3.823 -0.924 12.693 1.00 81.88 101 SER A CA 1
ATOM 780 C C . SER A 1 101 ?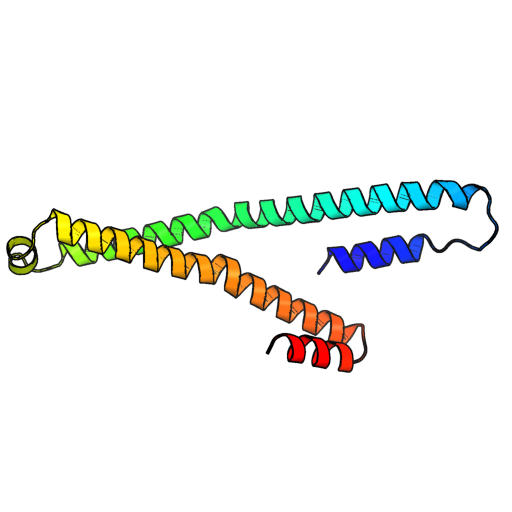 -4.063 -2.111 11.761 1.00 81.88 101 SER A C 1
ATOM 782 O O . SER A 1 101 ? -3.574 -2.083 10.638 1.00 81.88 101 SER A O 1
ATOM 784 N N . LEU A 1 102 ? -4.890 -3.085 12.156 1.00 86.00 102 LEU A N 1
ATOM 785 C CA . LEU A 1 102 ? -5.238 -4.240 11.320 1.00 86.00 102 LEU A CA 1
ATOM 786 C C . LEU A 1 102 ? -5.979 -3.836 10.041 1.00 86.00 102 LEU A C 1
ATOM 788 O O . LEU A 1 102 ? -5.630 -4.295 8.957 1.00 86.00 102 LEU A O 1
ATOM 792 N N . VAL A 1 103 ? -6.972 -2.947 10.147 1.00 80.25 103 VAL A N 1
ATOM 793 C CA . VAL A 1 103 ? -7.712 -2.444 8.978 1.00 80.25 103 VAL A CA 1
ATOM 794 C C . VAL A 1 103 ? -6.791 -1.653 8.053 1.00 80.25 103 VAL A C 1
ATOM 796 O O . VAL A 1 103 ? -6.851 -1.818 6.836 1.00 80.25 103 VAL A O 1
ATOM 799 N N . SER A 1 104 ? -5.901 -0.833 8.616 1.00 78.19 104 SER A N 1
ATOM 800 C CA . SER A 1 104 ? -4.904 -0.113 7.821 1.00 78.19 104 SER A CA 1
ATOM 801 C C . SER A 1 104 ? -3.946 -1.092 7.139 1.00 78.19 104 SER A C 1
ATOM 803 O O . SER A 1 104 ? -3.756 -1.015 5.935 1.00 78.19 104 SER A O 1
ATOM 805 N N . PHE A 1 105 ? -3.410 -2.078 7.854 1.00 84.00 105 PHE A N 1
ATOM 806 C CA . PHE A 1 105 ? -2.537 -3.098 7.273 1.00 84.00 105 PHE A CA 1
ATOM 807 C C . PHE A 1 105 ? -3.218 -3.857 6.124 1.00 84.00 105 PHE A C 1
ATOM 809 O O . PHE A 1 105 ? -2.634 -4.031 5.055 1.00 84.00 105 PHE A O 1
ATOM 816 N N . ALA A 1 106 ? -4.486 -4.237 6.291 1.00 84.81 106 ALA A N 1
ATOM 817 C CA . ALA A 1 106 ? -5.248 -4.880 5.228 1.00 84.81 106 ALA A CA 1
ATOM 818 C C . ALA A 1 106 ? -5.392 -3.981 3.984 1.00 84.81 106 ALA A C 1
ATOM 820 O O . ALA A 1 106 ? -5.167 -4.436 2.864 1.00 84.81 106 ALA A O 1
ATOM 821 N N . LEU A 1 107 ? -5.717 -2.699 4.167 1.00 78.88 107 LEU A N 1
ATOM 822 C CA . LEU A 1 107 ? -5.927 -1.759 3.061 1.00 78.88 107 LEU A CA 1
ATOM 823 C C . LEU A 1 107 ? -4.633 -1.297 2.374 1.00 78.88 107 LEU A C 1
ATOM 825 O O . LEU A 1 107 ? -4.664 -1.019 1.179 1.00 78.88 107 LEU A O 1
ATOM 829 N N . PHE A 1 108 ? -3.519 -1.200 3.105 1.00 75.00 108 PHE A N 1
ATOM 830 C CA . PHE A 1 108 ? -2.253 -0.641 2.608 1.00 75.00 108 PHE A CA 1
ATOM 831 C C . PHE A 1 108 ? -1.225 -1.685 2.204 1.00 75.00 108 PHE A C 1
ATOM 833 O O . PHE A 1 108 ? -0.396 -1.422 1.335 1.00 75.00 108 PHE A O 1
ATOM 840 N N . SER A 1 109 ? -1.266 -2.859 2.820 1.00 81.56 109 SER A N 1
ATOM 841 C CA . SER A 1 109 ? -0.324 -3.930 2.526 1.00 81.56 109 SER A CA 1
ATOM 842 C C . SER A 1 109 ? -1.023 -5.026 1.744 1.00 81.56 109 SER A C 1
ATOM 844 O O . SER A 1 109 ? -0.649 -5.281 0.605 1.00 81.56 109 SER A O 1
ATOM 846 N N . ILE A 1 110 ? -2.085 -5.623 2.289 1.00 86.88 110 ILE A N 1
ATOM 847 C CA . ILE A 1 110 ? -2.690 -6.819 1.682 1.00 86.88 110 ILE A CA 1
ATOM 848 C C . ILE A 1 110 ? -3.323 -6.498 0.323 1.00 86.88 110 ILE A C 1
ATOM 850 O O . ILE A 1 110 ? -2.979 -7.132 -0.673 1.00 86.88 110 ILE A O 1
ATOM 854 N N . VAL A 1 111 ? -4.210 -5.500 0.254 1.00 85.19 111 VAL A N 1
ATOM 855 C CA . VAL A 1 111 ? -4.926 -5.167 -0.992 1.00 85.19 111 VAL A CA 1
ATOM 856 C C . VAL A 1 111 ? -3.971 -4.748 -2.124 1.00 85.19 111 VAL A C 1
ATOM 858 O O . VAL A 1 111 ? -4.078 -5.326 -3.209 1.00 85.19 111 VAL A O 1
ATOM 861 N N . PRO A 1 112 ? -3.013 -3.817 -1.925 1.00 83.19 112 PRO A N 1
ATOM 862 C CA . PRO A 1 112 ? -2.084 -3.435 -2.987 1.00 83.19 112 PRO A CA 1
ATOM 863 C C . PRO A 1 112 ? -1.161 -4.579 -3.401 1.00 83.19 112 PRO A C 1
ATOM 865 O O . PRO A 1 112 ? -0.901 -4.732 -4.590 1.00 83.19 112 PRO A O 1
ATOM 868 N N . THR A 1 113 ? -0.721 -5.411 -2.451 1.00 88.19 113 THR A N 1
ATOM 869 C CA . THR A 1 113 ? 0.141 -6.566 -2.744 1.00 88.19 113 THR A CA 1
ATOM 870 C C . THR A 1 113 ? -0.595 -7.599 -3.591 1.00 88.19 113 THR A C 1
ATOM 872 O O . THR A 1 113 ? -0.053 -8.067 -4.586 1.00 88.19 113 THR A O 1
ATOM 875 N N . LEU A 1 114 ? -1.853 -7.911 -3.262 1.00 89.62 114 LEU A N 1
ATOM 876 C CA . LEU A 1 114 ? -2.678 -8.812 -4.072 1.00 89.62 114 LEU A CA 1
ATOM 877 C C . LEU A 1 114 ? -2.871 -8.280 -5.494 1.00 89.62 114 LEU A C 1
ATOM 879 O O . LEU A 1 114 ? -2.731 -9.031 -6.456 1.00 89.62 114 LEU A O 1
ATOM 883 N N . LEU A 1 115 ? -3.158 -6.984 -5.633 1.00 88.88 115 LEU A N 1
ATOM 884 C CA . LEU A 1 115 ? -3.313 -6.347 -6.938 1.00 88.88 115 LEU A CA 1
ATOM 885 C C . LEU A 1 115 ? -2.007 -6.395 -7.745 1.00 88.88 115 LEU A C 1
ATOM 887 O O . LEU A 1 115 ? -2.035 -6.696 -8.937 1.00 88.88 115 LEU A O 1
ATOM 891 N N . GLU A 1 116 ? -0.864 -6.146 -7.104 1.00 86.12 116 GLU A N 1
ATOM 892 C CA . GLU A 1 116 ? 0.449 -6.244 -7.738 1.00 86.12 116 GLU A CA 1
ATOM 893 C C . GLU A 1 116 ? 0.763 -7.675 -8.190 1.00 86.12 116 GLU A C 1
ATOM 895 O O . GLU A 1 116 ? 1.135 -7.862 -9.347 1.00 86.12 116 GLU A O 1
ATOM 900 N N . ILE A 1 117 ? 0.532 -8.684 -7.344 1.00 89.44 117 ILE A N 1
ATOM 901 C CA . ILE A 1 117 ? 0.712 -10.101 -7.698 1.00 89.44 117 ILE A CA 1
ATOM 902 C C . ILE A 1 117 ? -0.142 -10.464 -8.913 1.00 89.44 117 ILE A C 1
ATOM 904 O O . ILE A 1 117 ? 0.374 -11.014 -9.883 1.00 89.44 117 ILE A O 1
ATOM 908 N N . VAL A 1 118 ? -1.436 -10.127 -8.894 1.00 91.44 118 VAL A N 1
ATOM 909 C CA . VAL A 1 118 ? -2.352 -10.426 -10.005 1.00 91.44 118 VAL A CA 1
ATOM 910 C C . VAL A 1 118 ? -1.854 -9.796 -11.301 1.00 91.44 118 VAL A C 1
ATOM 912 O O . VAL A 1 118 ? -1.767 -10.475 -12.324 1.00 91.44 118 VAL A O 1
ATOM 915 N N . LEU A 1 119 ? -1.479 -8.518 -11.268 1.00 90.00 119 LEU A N 1
ATOM 916 C CA . LEU A 1 119 ? -0.969 -7.840 -12.453 1.00 90.00 119 LEU A CA 1
ATOM 917 C C . LEU A 1 119 ? 0.367 -8.441 -12.939 1.00 90.00 119 LEU A C 1
ATOM 919 O O . LEU A 1 119 ? 0.564 -8.546 -14.149 1.00 90.00 119 LEU A O 1
ATOM 923 N N . VAL A 1 120 ? 1.273 -8.852 -12.039 1.00 89.00 120 VAL A N 1
ATOM 924 C CA . VAL A 1 120 ? 2.538 -9.520 -12.404 1.00 89.00 120 VAL A CA 1
ATOM 925 C C . VAL A 1 120 ? 2.254 -10.853 -13.092 1.00 89.00 120 VAL A C 1
ATOM 927 O O . VAL A 1 120 ? 2.808 -11.114 -14.157 1.00 89.00 120 VAL A O 1
ATOM 930 N N . LEU A 1 121 ? 1.374 -11.676 -12.520 1.00 89.94 121 LEU A N 1
ATOM 931 C CA . LEU A 1 121 ? 1.025 -12.985 -13.076 1.00 89.94 121 LEU A CA 1
ATOM 932 C C . LEU A 1 121 ? 0.358 -12.858 -14.451 1.00 89.94 121 LEU A C 1
ATOM 934 O O . LEU A 1 121 ? 0.698 -13.603 -15.368 1.00 89.94 121 LEU A O 1
ATOM 938 N N . ILE A 1 122 ? -0.542 -11.884 -14.627 1.00 91.19 122 ILE A N 1
ATOM 939 C CA . ILE A 1 122 ? -1.152 -11.587 -15.933 1.00 91.19 122 ILE A CA 1
ATOM 940 C C . ILE A 1 122 ? -0.083 -11.153 -16.944 1.00 91.19 122 ILE A C 1
ATOM 942 O O . ILE A 1 122 ? -0.073 -11.628 -18.082 1.00 91.19 122 ILE A O 1
ATOM 946 N N . TYR A 1 123 ? 0.834 -10.268 -16.545 1.00 89.88 123 TYR A N 1
ATOM 947 C CA . TYR A 1 123 ? 1.898 -9.792 -17.426 1.00 89.88 123 TYR A CA 1
ATOM 948 C C . TYR A 1 123 ? 2.829 -10.931 -17.864 1.00 89.88 123 TYR A C 1
ATOM 950 O O . TYR A 1 123 ? 3.088 -11.085 -19.056 1.00 89.88 123 TYR A O 1
ATOM 958 N N . LEU A 1 124 ? 3.277 -11.773 -16.929 1.00 88.44 124 LEU A N 1
ATOM 959 C CA . LEU A 1 124 ? 4.129 -12.923 -17.240 1.00 88.44 124 LEU A CA 1
ATOM 960 C C . LEU A 1 124 ? 3.416 -13.932 -18.144 1.00 88.44 124 LEU A C 1
ATOM 962 O O . LEU A 1 124 ? 3.995 -14.354 -19.134 1.00 88.44 124 LEU A O 1
ATOM 966 N N . SER A 1 125 ? 2.149 -14.250 -17.872 1.00 88.50 125 SER A N 1
ATOM 967 C CA . SER A 1 125 ? 1.375 -15.213 -18.669 1.00 88.50 125 SER A CA 1
ATOM 968 C C . SER A 1 125 ? 1.128 -14.752 -20.113 1.00 88.50 125 SER A C 1
ATOM 970 O O . SER A 1 125 ? 1.009 -15.569 -21.019 1.00 88.50 125 SER A O 1
ATOM 972 N N . THR A 1 126 ? 1.042 -13.438 -20.343 1.00 88.94 126 THR A N 1
ATOM 973 C CA . THR A 1 126 ? 0.771 -12.878 -21.680 1.00 88.94 126 THR A CA 1
ATOM 974 C C . THR A 1 126 ? 2.032 -12.594 -22.496 1.00 88.94 126 THR A C 1
ATOM 976 O O . THR A 1 126 ? 1.963 -12.616 -23.721 1.00 88.94 126 THR A O 1
ATOM 979 N N . HIS A 1 127 ? 3.165 -12.300 -21.847 1.00 86.12 127 HIS A N 1
ATOM 980 C CA . HIS A 1 127 ? 4.404 -11.882 -22.521 1.00 86.12 127 HIS A CA 1
ATOM 981 C C . HIS A 1 127 ? 5.537 -12.917 -22.461 1.00 86.12 127 HIS A C 1
ATOM 983 O O . HIS A 1 127 ? 6.511 -12.784 -23.201 1.00 86.12 127 HIS A O 1
ATOM 989 N N . TYR A 1 128 ? 5.438 -13.917 -21.586 1.00 86.56 128 TYR A N 1
ATOM 990 C CA . TYR A 1 128 ? 6.441 -14.960 -21.379 1.00 86.56 128 TYR A CA 1
ATOM 991 C C . TYR A 1 128 ? 5.788 -16.346 -21.390 1.00 86.56 128 TYR A C 1
ATOM 993 O O . TYR A 1 128 ? 4.566 -16.480 -21.406 1.00 86.56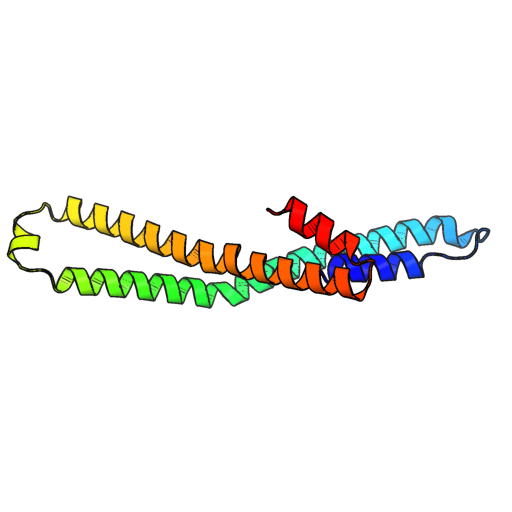 128 TYR A O 1
ATOM 1001 N N . ASP A 1 129 ? 6.617 -17.391 -21.391 1.00 87.50 129 ASP A N 1
ATOM 1002 C CA . ASP A 1 129 ? 6.144 -18.768 -21.253 1.00 87.50 129 ASP A CA 1
ATOM 1003 C C . ASP A 1 129 ? 5.398 -18.953 -19.914 1.00 87.50 129 ASP A C 1
ATOM 1005 O O . ASP A 1 129 ? 5.795 -18.404 -18.879 1.00 87.50 129 ASP A O 1
ATOM 1009 N N . ILE A 1 130 ? 4.331 -19.754 -19.926 1.00 88.00 130 ILE A N 1
ATOM 1010 C CA . ILE A 1 130 ? 3.452 -20.019 -18.779 1.00 88.00 130 ILE A CA 1
ATOM 1011 C C . ILE A 1 130 ? 4.239 -20.506 -17.552 1.00 88.00 130 ILE A C 1
ATOM 1013 O O . ILE A 1 130 ? 3.865 -20.220 -16.411 1.00 88.00 130 ILE A O 1
ATOM 1017 N N . TRP A 1 131 ? 5.373 -21.180 -17.776 1.00 90.81 131 TRP A N 1
ATOM 1018 C CA . TRP A 1 131 ? 6.274 -21.649 -16.726 1.00 90.81 131 TRP A CA 1
ATOM 1019 C C . TRP A 1 131 ? 6.797 -20.522 -15.825 1.00 90.81 131 TRP A C 1
ATOM 1021 O O . TRP A 1 131 ? 6.926 -20.736 -14.621 1.00 90.81 131 TRP A O 1
ATOM 1031 N N . PHE A 1 1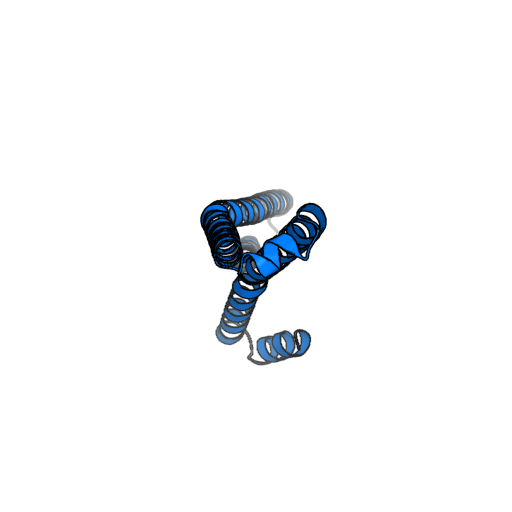32 ? 7.020 -19.308 -16.343 1.00 86.81 132 PHE A N 1
ATOM 1032 C CA . PHE A 1 132 ? 7.465 -18.172 -15.522 1.00 86.81 132 PHE A CA 1
ATOM 1033 C C . PHE A 1 132 ? 6.405 -17.746 -14.499 1.00 86.81 132 PHE A C 1
ATOM 1035 O O . PHE A 1 132 ? 6.737 -17.441 -13.350 1.00 86.81 132 PHE A O 1
ATOM 1042 N N . SER A 1 133 ? 5.128 -17.773 -14.883 1.00 85.88 133 SER A N 1
ATOM 1043 C CA . SER A 1 133 ? 4.008 -17.488 -13.980 1.00 85.88 133 SER A CA 1
ATOM 1044 C C . SER A 1 133 ? 3.853 -18.574 -12.918 1.00 85.88 133 SER A C 1
ATOM 1046 O O . SER A 1 133 ? 3.656 -18.255 -11.748 1.00 85.88 133 SER A O 1
ATOM 1048 N N . ILE A 1 134 ? 3.991 -19.848 -13.308 1.00 88.06 134 ILE A N 1
ATOM 1049 C CA . ILE A 1 134 ? 3.895 -20.996 -12.392 1.00 88.06 134 ILE A CA 1
ATOM 1050 C C . ILE A 1 134 ? 5.010 -20.942 -11.346 1.00 88.06 134 ILE A C 1
ATOM 1052 O O . ILE A 1 134 ? 4.724 -21.043 -10.156 1.00 88.06 134 ILE A O 1
ATOM 1056 N N . ILE A 1 135 ? 6.259 -20.722 -11.771 1.00 90.56 135 ILE A N 1
ATOM 1057 C CA . ILE A 1 135 ? 7.409 -20.629 -10.861 1.00 90.56 135 ILE A CA 1
ATOM 1058 C C . ILE A 1 135 ? 7.222 -19.454 -9.895 1.00 90.56 135 ILE A C 1
ATOM 1060 O O . ILE A 1 135 ? 7.354 -19.628 -8.685 1.00 90.56 135 ILE A O 1
ATOM 1064 N N . THR A 1 136 ? 6.838 -18.280 -10.405 1.00 88.06 136 THR A N 1
ATOM 1065 C CA . THR A 1 136 ? 6.606 -17.083 -9.579 1.00 88.06 136 THR A CA 1
ATOM 1066 C C . THR A 1 136 ? 5.499 -17.308 -8.549 1.00 88.06 136 THR A C 1
ATOM 1068 O O . THR A 1 136 ? 5.661 -16.945 -7.388 1.00 88.06 136 THR A O 1
ATOM 1071 N N . PHE A 1 137 ? 4.390 -17.936 -8.947 1.00 87.94 137 PHE A N 1
ATOM 1072 C CA . PHE A 1 137 ? 3.300 -18.260 -8.030 1.00 87.94 137 PHE A CA 1
ATOM 1073 C C . PHE A 1 137 ? 3.730 -19.291 -6.979 1.00 87.94 137 PHE A C 1
ATOM 1075 O O . PHE A 1 137 ? 3.473 -19.095 -5.797 1.00 87.94 137 PHE A O 1
ATOM 1082 N N . SER A 1 138 ? 4.439 -20.347 -7.389 1.00 88.81 138 SER A N 1
ATOM 1083 C CA . SER A 1 138 ? 4.936 -21.379 -6.471 1.00 88.81 138 SER A CA 1
ATOM 1084 C C . SER A 1 138 ? 5.966 -20.863 -5.466 1.00 88.81 138 SER A C 1
ATOM 1086 O O . SER A 1 138 ? 6.039 -21.387 -4.368 1.00 88.81 138 SER A O 1
ATOM 1088 N N . ALA A 1 139 ? 6.735 -19.827 -5.810 1.00 88.06 139 ALA A N 1
ATOM 1089 C CA . ALA A 1 139 ? 7.677 -19.197 -4.887 1.00 88.06 139 ALA A CA 1
ATOM 1090 C C . ALA A 1 139 ? 6.987 -18.317 -3.829 1.00 88.06 139 ALA A C 1
ATOM 1092 O O . ALA A 1 139 ? 7.610 -17.948 -2.836 1.00 88.06 139 ALA A O 1
ATOM 1093 N N . LEU A 1 140 ? 5.731 -17.932 -4.069 1.00 81.75 140 LEU A N 1
ATOM 1094 C CA . LEU A 1 140 ? 4.954 -17.0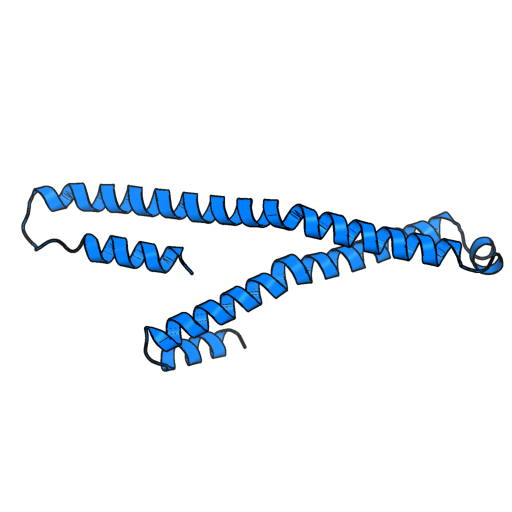65 -3.187 1.00 81.75 140 LEU A CA 1
ATOM 1095 C C . LEU A 1 140 ? 4.118 -17.851 -2.157 1.00 81.75 140 LEU A C 1
ATOM 1097 O O . LEU A 1 140 ? 3.714 -17.272 -1.149 1.00 81.75 140 LEU A O 1
ATOM 1101 N N . VAL A 1 141 ? 3.826 -19.125 -2.443 1.00 72.56 141 VAL A N 1
ATOM 1102 C CA . VAL A 1 141 ? 3.045 -20.059 -1.607 1.00 72.56 141 VAL A CA 1
ATOM 1103 C C . VAL A 1 141 ? 3.976 -20.852 -0.700 1.00 72.56 141 VAL A C 1
ATOM 1105 O O . VAL A 1 141 ? 3.647 -20.957 0.502 1.00 72.56 141 VAL A O 1
#